Protein AF-A0A6B0ZJQ4-F1 (afdb_monomer)

Solvent-accessible surface area (backbone atoms only — not comparable to full-atom values): 5621 Å² total; per-residue (Å²): 132,85,82,79,69,64,84,51,66,54,37,45,50,38,56,47,56,39,44,76,69,62,29,48,73,49,71,55,85,70,93,71,77,62,49,41,24,38,38,36,48,74,68,69,46,53,48,99,85,70,51,64,60,60,53,67,40,82,37,57,63,74,52,94,49,50,62,59,55,20,49,54,52,47,51,53,49,55,53,50,53,57,50,48,71,44,59,60,53,76,66,71,82,117

pLDDT: mean 75.47, std 15.51, range [40.53, 91.62]

Sequence (94 aa):
MARRTHPKKEVRKALKELRTSGWTIEVAVGGHAHRWGTATCPYRHTDGSGKATCCVKIIYGTPHNQYDQANRLRRALRNCQRMLARSEKEQIDG

Nearest PDB structures (foldseek):
  3h0g-assembly1_I  TM=3.972E-01  e=7.101E+00  Schizosaccharomyces pombe 972h-
  5x50-assembly1_I  TM=3.848E-01  e=8.102E+00  Komagataella phaffii CBS 7435
  2e2h-assembly1_I  TM=3.190E-01  e=7.585E+00  Saccharomyces cerevisiae

Foldseek 3Di:
DDPPQQPDPLLSVLVVVLVVVPWDWAADDDDPDQFRTKTWDPDQDDDPVRDRPTLIDTDGSDDPDSNVSSVVSVVSVVVVVVVVVVVVVVVPPD

Secondary structure (DSSP, 8-state):
------SSHHHHHHHHHHHHTT-EEEEP-SS-TTEEEEEE-S--PBPTTS-B---EEEEESS-S-HHHHHHHHHHHHHHHHHHHHHHTGGGT--

Mean predicted aligned error: 8.53 Å

Structure (mmCIF, N/CA/C/O backbone):
data_AF-A0A6B0ZJQ4-F1
#
_entry.id   AF-A0A6B0ZJQ4-F1
#
loop_
_atom_site.group_PDB
_atom_site.id
_atom_site.type_symbol
_atom_site.label_atom_id
_atom_site.label_alt_id
_atom_site.label_comp_id
_atom_site.label_asym_id
_atom_site.label_entity_id
_atom_site.label_seq_id
_atom_site.pdbx_PDB_ins_code
_atom_site.Cartn_x
_atom_site.C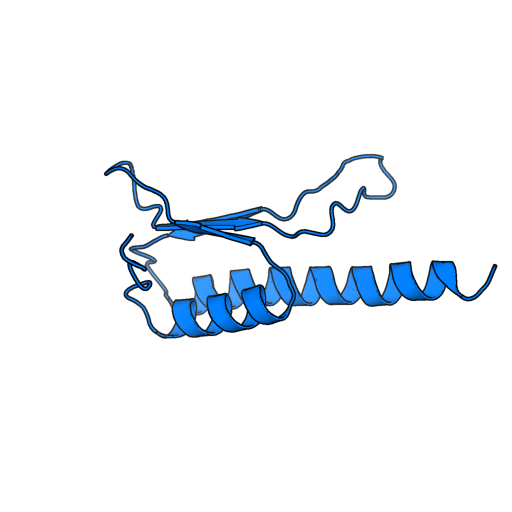artn_y
_atom_site.Cartn_z
_atom_site.occupancy
_atom_site.B_iso_or_equiv
_atom_site.auth_seq_id
_atom_site.auth_comp_id
_atom_site.auth_asym_id
_atom_site.auth_atom_id
_atom_site.pdbx_PDB_model_num
ATOM 1 N N . MET A 1 1 ? -9.431 2.867 -19.146 1.00 46.34 1 MET A N 1
ATOM 2 C CA . MET A 1 1 ? -8.017 3.170 -18.808 1.00 46.34 1 MET A CA 1
ATOM 3 C C . MET A 1 1 ? -7.340 1.910 -18.281 1.00 46.34 1 MET A C 1
ATOM 5 O O . MET A 1 1 ? -7.906 1.252 -17.414 1.00 46.34 1 MET A O 1
ATOM 9 N N . ALA A 1 2 ? -6.178 1.529 -18.819 1.00 40.53 2 ALA A N 1
ATOM 10 C CA . ALA A 1 2 ? -5.549 0.249 -18.487 1.00 40.53 2 ALA A CA 1
ATOM 11 C C . ALA A 1 2 ? -4.992 0.226 -17.052 1.00 40.53 2 ALA A C 1
ATOM 13 O O . ALA A 1 2 ? -4.098 1.000 -16.707 1.00 40.53 2 ALA A O 1
ATOM 14 N N . ARG A 1 3 ? -5.455 -0.728 -16.234 1.00 54.34 3 ARG A N 1
ATOM 15 C CA . ARG A 1 3 ? -4.796 -1.100 -14.973 1.00 54.34 3 ARG A CA 1
ATOM 16 C C . ARG A 1 3 ? -3.452 -1.760 -15.321 1.00 54.34 3 ARG A C 1
ATOM 18 O O . ARG A 1 3 ? -3.394 -2.982 -15.407 1.00 54.34 3 ARG A O 1
ATOM 25 N N . ARG A 1 4 ? -2.388 -0.974 -15.548 1.00 67.62 4 ARG A N 1
ATOM 26 C CA . ARG A 1 4 ? -1.014 -1.462 -15.808 1.00 67.62 4 ARG A CA 1
ATOM 27 C C . ARG A 1 4 ? -0.478 -2.207 -14.579 1.00 67.62 4 ARG A C 1
ATOM 29 O O . ARG A 1 4 ? 0.272 -1.642 -13.790 1.00 67.62 4 ARG A O 1
ATOM 36 N N . THR A 1 5 ? -0.912 -3.449 -14.363 1.00 75.00 5 THR A N 1
ATOM 37 C CA . THR A 1 5 ? -0.593 -4.232 -13.162 1.00 75.00 5 THR A CA 1
ATOM 38 C C . THR A 1 5 ? 0.911 -4.313 -12.956 1.00 75.00 5 THR A C 1
ATOM 40 O O . THR A 1 5 ? 1.634 -4.675 -13.880 1.00 75.00 5 THR A O 1
ATOM 43 N N . HIS A 1 6 ? 1.372 -4.002 -11.743 1.00 80.31 6 HIS A N 1
ATOM 44 C CA . HIS A 1 6 ? 2.793 -4.007 -11.414 1.00 80.31 6 HIS A CA 1
ATOM 45 C C . HIS A 1 6 ? 3.457 -5.345 -11.813 1.00 80.31 6 HIS A C 1
ATOM 47 O O . HIS A 1 6 ? 2.943 -6.396 -11.422 1.00 80.31 6 HIS A O 1
ATOM 53 N N . PRO A 1 7 ? 4.582 -5.352 -12.557 1.00 80.44 7 PRO A N 1
ATOM 54 C CA . PRO A 1 7 ? 5.107 -6.572 -13.183 1.00 80.44 7 PRO A CA 1
ATOM 55 C C . PRO A 1 7 ? 5.542 -7.638 -12.166 1.00 80.44 7 PRO A C 1
ATOM 57 O O . PRO A 1 7 ? 5.418 -8.834 -12.412 1.00 80.44 7 PRO A O 1
ATOM 60 N N . LYS A 1 8 ? 6.020 -7.222 -10.987 1.00 86.81 8 LYS A N 1
ATOM 61 C CA . LYS A 1 8 ? 6.415 -8.132 -9.899 1.00 86.81 8 LYS A CA 1
ATOM 62 C C . LYS A 1 8 ? 5.213 -8.540 -9.032 1.00 86.81 8 LYS A C 1
ATOM 64 O O . LYS A 1 8 ? 4.532 -7.669 -8.478 1.00 86.81 8 LYS A O 1
ATOM 69 N N . LYS A 1 9 ? 4.992 -9.855 -8.873 1.00 88.75 9 LYS A N 1
ATOM 70 C CA . LYS A 1 9 ? 3.848 -10.454 -8.148 1.00 88.75 9 LYS A CA 1
ATOM 71 C C . LYS A 1 9 ? 3.779 -10.082 -6.660 1.00 88.75 9 LYS A C 1
ATOM 73 O O . LYS A 1 9 ? 2.695 -9.819 -6.149 1.00 88.75 9 LYS A O 1
ATOM 78 N N . GLU A 1 10 ? 4.920 -9.971 -5.985 1.00 89.75 10 GLU A N 1
ATOM 79 C CA . GLU A 1 10 ? 4.959 -9.695 -4.540 1.00 89.75 10 GLU A CA 1
ATOM 80 C C . GLU A 1 10 ? 4.513 -8.275 -4.210 1.00 89.75 10 GLU A C 1
ATOM 82 O O . GLU A 1 10 ? 3.739 -8.049 -3.278 1.00 89.75 10 GLU A O 1
ATOM 87 N N . VAL A 1 11 ? 4.919 -7.322 -5.051 1.00 88.94 11 VAL A N 1
ATOM 88 C CA . VAL A 1 11 ? 4.435 -5.946 -4.977 1.00 88.94 11 VAL A CA 1
ATOM 89 C C . VAL A 1 11 ? 2.931 -5.914 -5.267 1.00 88.94 11 VAL A C 1
ATOM 91 O O . VAL A 1 11 ? 2.204 -5.301 -4.497 1.00 88.94 11 VAL A O 1
ATOM 94 N N . ARG A 1 12 ? 2.412 -6.642 -6.275 1.00 90.75 12 ARG A N 1
ATOM 95 C CA . ARG A 1 12 ? 0.948 -6.759 -6.494 1.00 90.75 12 ARG A CA 1
ATOM 96 C C . ARG A 1 12 ? 0.202 -7.256 -5.249 1.00 90.75 12 ARG A C 1
ATOM 98 O O . ARG A 1 12 ? -0.879 -6.744 -4.970 1.00 90.75 12 ARG A O 1
ATOM 105 N N . LYS A 1 13 ? 0.762 -8.217 -4.503 1.00 91.38 13 LYS A N 1
ATOM 106 C CA . LYS A 1 13 ? 0.162 -8.733 -3.261 1.00 91.38 13 LYS A CA 1
ATOM 107 C C . LYS A 1 13 ? 0.118 -7.647 -2.174 1.00 91.38 13 LYS A C 1
ATOM 109 O O . LYS A 1 13 ? -0.962 -7.349 -1.674 1.00 91.38 13 LYS A O 1
ATOM 114 N N . ALA A 1 14 ? 1.236 -6.961 -1.920 1.00 91.38 14 ALA A N 1
ATOM 115 C CA . ALA A 1 14 ? 1.290 -5.834 -0.980 1.00 91.38 14 ALA A CA 1
ATOM 116 C C . ALA A 1 14 ? 0.383 -4.649 -1.387 1.00 91.38 14 ALA A C 1
ATOM 118 O O . ALA A 1 14 ? -0.229 -4.018 -0.531 1.00 91.38 14 ALA A O 1
ATOM 119 N N . LEU A 1 15 ? 0.234 -4.363 -2.687 1.00 90.38 15 LEU A N 1
ATOM 120 C CA . LEU A 1 15 ? -0.691 -3.336 -3.190 1.00 90.38 15 LEU A CA 1
ATOM 121 C C . LEU A 1 15 ? -2.172 -3.742 -3.041 1.00 90.38 15 LEU A C 1
ATOM 123 O O . LEU A 1 15 ? -3.023 -2.865 -2.901 1.00 90.38 15 LEU A O 1
ATOM 127 N N . LYS A 1 16 ? -2.502 -5.046 -3.039 1.00 90.81 16 LYS A N 1
ATOM 128 C CA . LYS A 1 16 ? -3.850 -5.522 -2.678 1.00 90.81 16 LYS A CA 1
ATOM 129 C C . LYS A 1 16 ? -4.109 -5.315 -1.184 1.00 90.81 16 LYS A C 1
ATOM 131 O O . LYS A 1 16 ? -5.134 -4.743 -0.839 1.00 90.81 16 LYS A O 1
ATOM 136 N N . GLU A 1 17 ? -3.168 -5.729 -0.333 1.00 90.81 17 GLU A N 1
ATOM 137 C CA . GLU A 1 17 ? -3.231 -5.551 1.128 1.00 90.81 17 GLU A CA 1
ATOM 138 C C . GLU A 1 17 ? -3.456 -4.070 1.497 1.00 90.81 17 GLU A C 1
ATOM 140 O O . GLU A 1 17 ? -4.410 -3.748 2.199 1.00 90.81 17 GLU A O 1
ATOM 145 N N . LEU A 1 18 ? -2.660 -3.161 0.920 1.00 89.00 18 LEU A N 1
ATOM 146 C CA . LEU A 1 18 ? -2.805 -1.708 1.072 1.00 89.00 18 LEU A CA 1
ATOM 147 C C . LEU A 1 18 ? -4.202 -1.191 0.689 1.00 89.00 18 LEU A C 1
ATOM 149 O O . LEU A 1 18 ? -4.815 -0.459 1.463 1.00 89.00 18 LEU A O 1
ATOM 153 N N . ARG A 1 19 ? -4.727 -1.588 -0.480 1.00 89.12 19 ARG A N 1
ATOM 154 C CA . ARG A 1 19 ? -6.067 -1.179 -0.942 1.00 89.12 19 ARG A CA 1
ATOM 155 C C . ARG A 1 19 ? -7.190 -1.676 -0.039 1.00 89.12 19 ARG A C 1
ATOM 157 O O . ARG A 1 19 ? -8.133 -0.933 0.198 1.00 89.12 19 ARG A O 1
ATOM 164 N N . THR A 1 20 ? -7.094 -2.905 0.466 1.00 88.25 20 THR A N 1
ATOM 165 C CA . THR A 1 20 ? -8.070 -3.449 1.424 1.00 88.25 20 THR A CA 1
ATOM 166 C C . THR A 1 20 ? -8.059 -2.679 2.749 1.00 88.25 20 THR A C 1
ATOM 168 O O . THR A 1 20 ? -9.089 -2.595 3.402 1.00 88.25 20 THR A O 1
ATOM 171 N N . SER A 1 21 ? -6.941 -2.048 3.116 1.00 83.56 21 SER A N 1
ATOM 172 C CA . SER A 1 21 ? -6.841 -1.129 4.260 1.00 83.56 21 SER A CA 1
ATOM 173 C C . SER A 1 21 ? -6.996 0.356 3.886 1.00 83.56 21 SER A C 1
ATOM 175 O O . SER A 1 21 ? -6.451 1.222 4.567 1.00 83.56 21 SER A O 1
ATOM 177 N N . GLY A 1 22 ? -7.699 0.666 2.791 1.00 86.44 22 GLY A N 1
ATOM 178 C CA . GLY A 1 22 ? -8.081 2.035 2.421 1.00 86.44 22 GLY A CA 1
ATOM 179 C C . GLY A 1 22 ? -6.987 2.904 1.787 1.00 86.44 22 GLY A C 1
ATOM 180 O O . GLY A 1 22 ? -7.234 4.077 1.524 1.00 86.44 22 GLY A O 1
ATOM 181 N N . TRP A 1 23 ? -5.786 2.382 1.510 1.00 88.56 23 TRP A N 1
ATOM 182 C CA . TRP A 1 23 ? -4.727 3.190 0.892 1.00 88.56 23 TRP A CA 1
ATOM 183 C C . TRP A 1 23 ? -5.005 3.471 -0.587 1.00 88.56 23 TRP A C 1
ATOM 185 O O . TRP A 1 23 ? -5.177 2.556 -1.402 1.00 88.56 23 TRP A O 1
ATOM 195 N N . THR A 1 24 ? -4.952 4.753 -0.946 1.00 88.25 24 THR A N 1
ATOM 19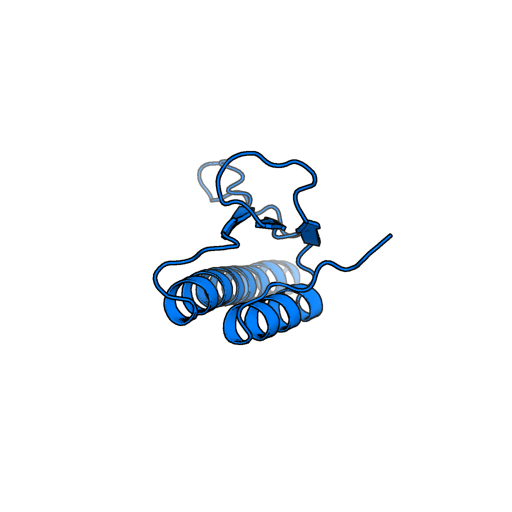6 C CA . THR A 1 24 ? -5.028 5.228 -2.329 1.00 88.25 24 THR A CA 1
ATOM 197 C C . THR A 1 24 ? -3.763 4.814 -3.075 1.00 88.25 24 THR A C 1
ATOM 199 O O . THR A 1 24 ? -2.653 5.000 -2.578 1.00 88.25 24 THR A O 1
ATOM 202 N N . ILE A 1 25 ? -3.914 4.234 -4.270 1.00 89.19 25 ILE A N 1
ATOM 203 C CA . ILE A 1 25 ? -2.784 3.800 -5.106 1.00 89.19 25 ILE A CA 1
ATOM 204 C C . ILE A 1 25 ? -2.926 4.406 -6.495 1.00 89.19 25 ILE A C 1
ATOM 206 O O . ILE A 1 25 ? -3.813 4.017 -7.261 1.00 89.19 25 ILE A O 1
ATOM 210 N N . GLU A 1 26 ? -2.011 5.317 -6.799 1.00 87.94 26 GLU A N 1
ATOM 211 C CA . GLU A 1 26 ? -1.919 6.077 -8.038 1.00 87.94 26 GLU A CA 1
ATOM 212 C C . GLU A 1 26 ? -0.818 5.476 -8.912 1.00 87.94 26 GLU A C 1
ATOM 214 O O . GLU A 1 26 ? 0.303 5.254 -8.451 1.00 87.94 26 GLU A O 1
ATOM 219 N N . VAL A 1 27 ? -1.121 5.207 -10.181 1.00 86.19 27 VAL A N 1
ATOM 220 C CA . VAL A 1 27 ? -0.131 4.732 -11.158 1.00 86.19 27 VAL A CA 1
ATOM 221 C C . VAL A 1 27 ? 0.435 5.949 -11.878 1.00 86.19 27 VAL A C 1
ATOM 223 O O . VAL A 1 27 ? -0.328 6.768 -12.385 1.00 86.19 27 VAL A O 1
ATOM 226 N N . ALA A 1 28 ? 1.759 6.074 -11.930 1.00 80.69 28 ALA A N 1
ATOM 227 C CA . ALA A 1 28 ? 2.409 7.174 -12.631 1.00 80.69 28 ALA A CA 1
ATOM 228 C C . ALA A 1 28 ? 2.216 7.022 -14.150 1.00 80.69 28 ALA A C 1
ATOM 230 O O . ALA A 1 28 ? 2.412 5.940 -14.711 1.00 80.69 28 ALA A O 1
ATOM 231 N N . VAL A 1 29 ? 1.830 8.113 -14.816 1.00 65.19 29 VAL A N 1
ATOM 232 C CA . VAL A 1 29 ? 1.614 8.161 -16.267 1.00 65.19 29 VAL A CA 1
ATOM 233 C C . VAL A 1 29 ? 2.667 9.083 -16.877 1.00 65.19 29 VAL A C 1
ATOM 235 O O . VAL A 1 29 ? 2.645 10.286 -16.648 1.00 65.19 29 VAL A O 1
ATOM 238 N N . GLY A 1 30 ? 3.615 8.503 -17.613 1.00 59.25 30 GLY A N 1
ATOM 239 C CA . GLY A 1 30 ? 4.773 9.204 -18.180 1.00 59.25 30 GLY A CA 1
ATOM 240 C C . GLY A 1 30 ? 6.057 8.386 -18.017 1.00 59.25 30 GLY A C 1
ATOM 241 O O . GLY A 1 30 ? 6.169 7.581 -17.096 1.00 59.25 30 GLY A O 1
ATOM 242 N N . GLY A 1 31 ? 7.020 8.555 -18.925 1.00 53.69 31 GLY A N 1
ATOM 243 C CA . GLY A 1 31 ? 8.228 7.718 -19.005 1.00 53.69 31 GLY A CA 1
ATOM 244 C C . GLY A 1 31 ? 9.339 8.030 -17.991 1.00 53.69 31 GLY A C 1
ATOM 245 O O . GLY A 1 31 ? 10.434 7.487 -18.112 1.00 53.69 31 GLY A O 1
ATOM 246 N N . HIS A 1 32 ? 9.106 8.911 -17.017 1.00 54.22 32 HIS A N 1
ATOM 247 C CA . HIS A 1 32 ? 10.181 9.471 -16.197 1.00 54.22 32 HIS A CA 1
ATOM 248 C C . HIS A 1 32 ? 10.559 8.589 -14.992 1.00 54.22 32 HIS A C 1
ATOM 250 O O . HIS A 1 32 ? 9.829 8.487 -14.007 1.00 54.22 32 HIS A O 1
ATOM 256 N N . 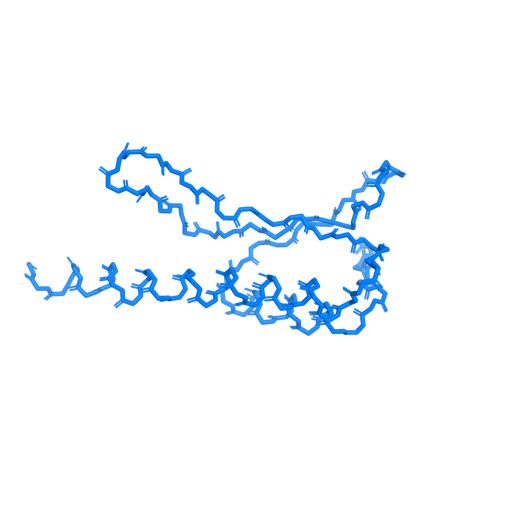ALA A 1 33 ? 11.763 8.014 -15.080 1.00 64.00 33 ALA A N 1
ATOM 257 C CA . ALA A 1 33 ? 12.596 7.519 -13.980 1.00 64.00 33 ALA A CA 1
ATOM 258 C C . ALA A 1 33 ? 11.942 6.521 -12.997 1.00 64.00 33 ALA A C 1
ATOM 260 O O . ALA A 1 33 ? 11.630 6.849 -11.853 1.00 64.00 33 ALA A O 1
ATOM 261 N N . HIS A 1 34 ? 11.844 5.252 -13.413 1.00 74.12 34 HIS A N 1
ATOM 262 C CA . HIS A 1 34 ? 11.662 4.050 -12.569 1.00 74.12 34 HIS A CA 1
ATOM 263 C C . HIS A 1 34 ? 10.403 3.958 -11.671 1.00 74.12 34 HIS A C 1
ATOM 265 O O . HIS A 1 34 ? 10.118 2.873 -11.154 1.00 74.12 34 HIS A O 1
ATOM 271 N N . ARG A 1 35 ? 9.624 5.031 -11.486 1.00 84.12 35 ARG A N 1
ATOM 272 C CA . ARG A 1 35 ? 8.387 5.081 -10.687 1.00 84.12 35 ARG A CA 1
ATOM 273 C C . ARG A 1 35 ? 7.230 4.429 -11.448 1.00 84.12 35 ARG A C 1
ATOM 275 O O . ARG A 1 35 ? 6.793 4.925 -12.476 1.00 84.12 35 ARG A O 1
ATOM 282 N N . TRP A 1 36 ? 6.681 3.346 -10.898 1.00 86.19 36 TRP A N 1
ATOM 283 C CA . TRP A 1 36 ? 5.393 2.788 -11.329 1.00 86.19 36 TRP A CA 1
ATOM 284 C C . TRP A 1 36 ? 4.213 3.537 -10.697 1.00 86.19 36 TRP A C 1
ATOM 286 O O . TRP A 1 36 ? 3.151 3.628 -11.305 1.00 86.19 36 TRP A O 1
ATOM 296 N N . GLY A 1 37 ? 4.374 4.097 -9.493 1.00 88.75 37 GLY A N 1
ATOM 297 C CA . GLY A 1 37 ? 3.291 4.825 -8.832 1.00 88.75 37 GLY A CA 1
ATOM 298 C C . GLY A 1 37 ? 3.605 5.349 -7.433 1.00 88.75 37 GLY A C 1
ATOM 299 O O . GLY A 1 37 ? 4.765 5.425 -7.019 1.00 88.75 37 GLY A O 1
ATOM 300 N N . THR A 1 38 ? 2.549 5.693 -6.705 1.00 88.50 38 THR A N 1
ATOM 301 C CA . THR A 1 38 ? 2.550 6.038 -5.276 1.00 88.50 38 THR A CA 1
ATOM 302 C C . THR A 1 38 ? 1.430 5.299 -4.552 1.00 88.50 38 THR A C 1
ATOM 304 O O . THR A 1 38 ? 0.344 5.116 -5.094 1.00 88.50 38 THR A O 1
ATOM 307 N N . ALA A 1 39 ? 1.697 4.880 -3.316 1.00 89.12 39 ALA A N 1
ATOM 308 C CA . ALA A 1 39 ? 0.673 4.521 -2.344 1.00 89.12 39 ALA A CA 1
ATOM 309 C C . ALA A 1 39 ? 0.616 5.616 -1.272 1.00 89.12 39 ALA A C 1
ATOM 311 O O . ALA A 1 39 ? 1.650 5.966 -0.698 1.00 89.12 39 ALA A O 1
ATOM 312 N N . THR A 1 40 ? -0.578 6.132 -1.006 1.00 87.25 40 THR A N 1
ATOM 313 C CA . THR A 1 40 ? -0.829 7.240 -0.081 1.00 87.25 40 THR A CA 1
ATOM 314 C C . THR A 1 40 ? -1.764 6.763 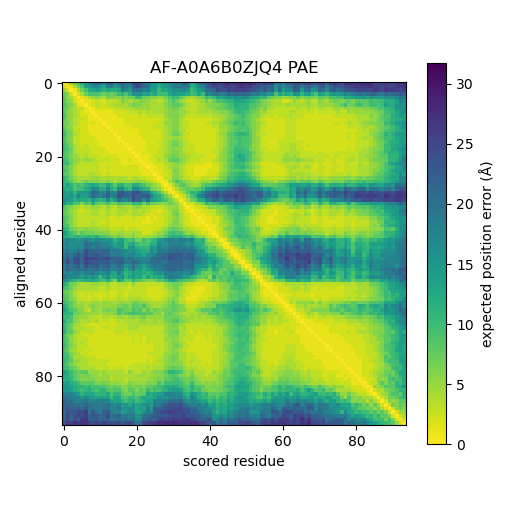1.024 1.00 87.25 40 THR A C 1
ATOM 316 O O . THR A 1 40 ? -2.863 6.276 0.760 1.00 87.25 40 THR A O 1
ATOM 319 N N . CYS A 1 41 ? -1.302 6.878 2.268 1.00 84.88 41 CYS A N 1
ATOM 320 C CA . CYS A 1 41 ? -2.097 6.611 3.463 1.00 84.88 41 CYS A CA 1
ATOM 321 C C . CYS A 1 41 ? -3.254 7.624 3.562 1.00 84.88 41 CYS A C 1
ATOM 323 O O . CYS A 1 41 ? -2.974 8.822 3.478 1.00 84.88 41 CYS A O 1
ATOM 325 N N . PRO A 1 42 ? -4.517 7.194 3.761 1.00 75.62 42 PRO A N 1
ATOM 326 C CA . PRO A 1 42 ? -5.646 8.119 3.877 1.00 75.62 42 PRO A CA 1
ATOM 327 C C . PRO A 1 42 ? -5.633 8.834 5.237 1.00 75.62 42 PRO A C 1
ATOM 329 O O . PRO A 1 42 ? -6.072 9.973 5.359 1.00 75.62 42 PRO A O 1
ATOM 332 N N . TYR A 1 43 ? -5.062 8.188 6.255 1.00 69.19 43 TYR A N 1
ATOM 333 C CA . TYR A 1 43 ? -4.952 8.717 7.605 1.00 69.19 43 TYR A CA 1
ATOM 334 C C . TYR A 1 43 ? -3.750 9.661 7.714 1.00 69.19 43 TYR A C 1
ATOM 336 O O . TYR A 1 43 ? -2.589 9.238 7.792 1.00 69.19 43 TYR A O 1
ATOM 344 N N . ARG A 1 44 ? -4.040 10.965 7.686 1.00 59.78 44 ARG A N 1
ATOM 345 C CA . ARG A 1 44 ? -3.076 12.059 7.853 1.00 59.78 44 ARG A CA 1
ATOM 346 C C . ARG A 1 44 ? -2.775 12.280 9.338 1.00 59.78 44 ARG A C 1
ATOM 348 O O . ARG A 1 44 ? -3.247 13.239 9.935 1.00 59.78 44 ARG A O 1
ATOM 355 N N . HIS A 1 45 ? -1.971 11.401 9.930 1.00 58.22 45 HIS A N 1
ATOM 356 C CA . HIS A 1 45 ? -1.489 11.608 11.295 1.00 58.22 45 HIS A CA 1
ATOM 357 C C . HIS A 1 45 ? -0.473 12.763 11.342 1.00 58.22 45 HIS A C 1
ATOM 359 O O . HIS A 1 45 ? 0.584 12.711 10.704 1.00 58.22 45 HIS A O 1
ATOM 365 N N . THR A 1 46 ? -0.781 13.794 12.125 1.00 53.06 46 THR A N 1
ATOM 366 C CA . THR A 1 46 ? 0.234 14.612 12.799 1.00 53.06 46 THR A CA 1
ATOM 367 C C . THR A 1 46 ? 0.899 13.773 13.878 1.00 53.06 46 THR A C 1
ATOM 369 O O . THR A 1 46 ? 0.219 13.043 14.599 1.00 53.06 46 THR A O 1
ATOM 372 N N . ASP A 1 47 ? 2.219 13.868 14.003 1.00 53.47 47 ASP A N 1
ATOM 373 C CA . ASP A 1 47 ? 2.864 13.484 15.255 1.00 53.47 47 ASP A CA 1
ATOM 374 C C . ASP A 1 47 ? 2.590 14.549 16.337 1.00 53.47 47 ASP A C 1
ATOM 376 O O . ASP A 1 47 ? 2.058 15.626 16.049 1.00 53.47 47 ASP A O 1
ATOM 380 N N . GLY A 1 48 ? 2.970 14.270 17.588 1.00 51.25 48 GLY A N 1
ATOM 381 C CA . GLY A 1 48 ? 2.833 15.232 18.694 1.00 51.25 48 GLY A CA 1
ATOM 382 C C . GLY A 1 48 ? 3.651 16.521 18.517 1.00 51.25 48 GLY A C 1
ATOM 383 O O . GLY A 1 48 ? 3.436 17.480 19.248 1.00 51.25 48 GLY A O 1
ATOM 384 N N . SER A 1 49 ? 4.548 16.567 17.526 1.00 58.44 49 SER A N 1
ATOM 385 C CA . SER A 1 49 ? 5.339 17.740 17.133 1.00 58.44 49 SER A CA 1
ATOM 386 C C . SER A 1 49 ? 4.640 18.613 16.074 1.00 58.44 49 SER A C 1
ATOM 388 O O . SER A 1 49 ? 5.264 19.501 15.492 1.00 58.44 49 SER A O 1
ATOM 390 N N . GLY A 1 50 ? 3.370 18.331 15.751 1.00 48.00 50 GLY A N 1
ATOM 391 C CA . GLY A 1 50 ? 2.579 19.063 14.756 1.00 48.00 50 GLY A CA 1
ATOM 392 C C . GLY A 1 50 ? 2.921 18.747 13.293 1.00 48.00 50 GLY A C 1
ATOM 393 O O . GLY A 1 50 ? 2.317 19.322 12.384 1.00 48.00 50 GLY A O 1
ATOM 394 N N . LYS A 1 51 ? 3.849 17.820 13.009 1.00 42.25 51 LYS A N 1
ATOM 395 C CA . LYS A 1 51 ? 4.222 17.464 11.633 1.00 42.25 51 LYS A CA 1
ATOM 396 C C . LYS A 1 51 ? 3.323 16.353 11.103 1.00 42.25 51 LYS A C 1
ATOM 398 O O . LYS A 1 51 ? 3.470 15.176 11.434 1.00 42.25 51 LYS A O 1
ATOM 403 N N . ALA A 1 52 ? 2.413 16.737 10.207 1.00 49.28 52 ALA A N 1
ATOM 404 C CA . ALA A 1 52 ? 1.581 15.831 9.415 1.00 49.28 52 ALA A CA 1
ATOM 405 C C . ALA A 1 52 ? 2.446 14.920 8.525 1.00 49.28 52 ALA A C 1
ATOM 407 O O . ALA A 1 52 ? 2.738 15.239 7.370 1.00 49.28 52 ALA A O 1
ATOM 408 N N . THR A 1 53 ? 2.856 13.769 9.058 1.00 56.25 53 THR A N 1
ATOM 409 C CA . THR A 1 53 ? 3.739 12.816 8.376 1.00 56.25 53 THR A CA 1
ATOM 410 C C . THR A 1 53 ? 2.907 11.907 7.475 1.00 56.25 53 THR A C 1
ATOM 412 O O . THR A 1 53 ? 2.726 10.712 7.724 1.00 56.25 53 THR A O 1
ATOM 415 N N . CYS A 1 54 ? 2.377 12.496 6.398 1.00 59.12 54 CYS A N 1
ATOM 416 C CA . CYS A 1 54 ? 1.646 11.783 5.356 1.00 59.12 54 CYS A CA 1
ATOM 417 C C . CYS A 1 54 ? 2.482 10.597 4.858 1.00 59.12 54 CYS A C 1
ATOM 419 O O . CYS A 1 54 ? 3.531 10.771 4.233 1.00 59.12 54 CYS A O 1
ATOM 421 N N . CYS A 1 55 ? 2.018 9.374 5.120 1.00 74.44 55 CYS A N 1
ATOM 422 C CA . CYS A 1 55 ? 2.733 8.153 4.759 1.00 74.44 55 CYS A CA 1
ATOM 423 C C . CYS A 1 55 ? 2.621 7.833 3.260 1.00 74.44 55 CYS A C 1
ATOM 425 O O . CYS A 1 55 ? 2.089 6.801 2.865 1.00 74.44 55 CYS A O 1
ATOM 427 N N . VAL A 1 56 ? 3.179 8.702 2.418 1.00 82.56 56 VAL A N 1
ATOM 428 C CA . VAL A 1 56 ? 3.381 8.449 0.990 1.00 82.56 56 VAL A CA 1
ATOM 429 C C . VAL A 1 56 ? 4.530 7.449 0.818 1.00 82.56 56 VAL A C 1
ATOM 431 O O . VAL A 1 56 ? 5.554 7.512 1.516 1.00 82.56 56 VAL A O 1
ATOM 434 N 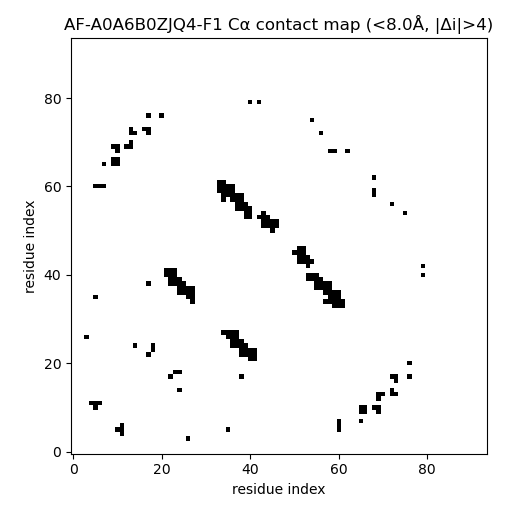N . LYS A 1 57 ? 4.357 6.484 -0.087 1.00 88.50 57 LYS A N 1
ATOM 435 C CA . LYS A 1 57 ? 5.363 5.480 -0.457 1.00 88.50 57 LYS A CA 1
ATOM 436 C C . LYS A 1 57 ? 5.456 5.379 -1.976 1.00 88.50 57 LYS A C 1
ATOM 438 O O . LYS A 1 57 ? 4.480 5.049 -2.645 1.00 88.50 57 LYS A O 1
ATOM 443 N N . ILE A 1 58 ? 6.641 5.657 -2.513 1.00 88.00 58 ILE A N 1
ATOM 444 C CA . ILE A 1 58 ? 6.943 5.498 -3.939 1.00 88.00 58 ILE A CA 1
ATOM 445 C C . ILE A 1 58 ? 7.012 4.002 -4.265 1.00 88.00 58 ILE A C 1
ATOM 447 O O . ILE A 1 58 ? 7.596 3.215 -3.519 1.00 88.00 58 ILE A O 1
ATOM 451 N N . ILE A 1 59 ? 6.405 3.618 -5.386 1.00 88.69 59 ILE A N 1
ATOM 452 C CA . ILE A 1 59 ? 6.405 2.252 -5.906 1.00 88.69 59 ILE A CA 1
ATOM 453 C C . ILE A 1 59 ? 7.279 2.259 -7.161 1.00 88.69 59 ILE A C 1
ATOM 455 O O . ILE A 1 59 ? 6.894 2.857 -8.168 1.00 88.69 59 ILE A O 1
ATOM 459 N N . TYR A 1 60 ? 8.443 1.612 -7.124 1.00 87.75 60 TYR A N 1
ATOM 460 C CA . TYR A 1 60 ? 9.310 1.483 -8.299 1.00 87.75 60 TYR A CA 1
ATOM 461 C C . TYR A 1 60 ? 8.844 0.310 -9.163 1.00 87.75 60 TYR A C 1
ATOM 463 O O . TYR A 1 60 ? 8.525 -0.747 -8.625 1.00 87.75 60 TYR A O 1
ATOM 471 N N . GLY A 1 61 ? 8.811 0.474 -10.487 1.00 81.50 61 GLY A N 1
ATOM 472 C CA . GLY A 1 61 ? 8.462 -0.596 -11.433 1.00 81.50 61 GLY A CA 1
ATOM 473 C C . GLY A 1 61 ? 9.600 -1.591 -11.671 1.00 81.50 61 GLY A C 1
ATOM 474 O O . GLY A 1 61 ? 9.354 -2.767 -11.944 1.00 81.50 61 GLY A O 1
ATOM 475 N N . THR A 1 62 ? 10.842 -1.129 -11.501 1.00 80.69 62 THR A N 1
ATOM 476 C CA . THR A 1 62 ? 12.082 -1.908 -11.629 1.00 80.69 62 THR A CA 1
ATOM 477 C C . THR A 1 62 ? 12.830 -2.001 -10.287 1.00 80.69 62 THR A C 1
ATOM 479 O O . THR A 1 62 ? 13.938 -1.479 -10.173 1.00 80.69 62 THR A O 1
ATOM 482 N N . PRO A 1 63 ? 12.250 -2.608 -9.230 1.00 79.06 63 PRO A N 1
ATOM 483 C CA . PRO A 1 63 ? 12.956 -2.778 -7.966 1.00 79.06 63 PRO A CA 1
ATOM 484 C C . PRO A 1 63 ? 14.059 -3.833 -8.099 1.00 79.06 63 PRO A C 1
ATOM 486 O O . PRO A 1 63 ? 13.803 -4.922 -8.614 1.00 79.06 63 PRO A O 1
ATOM 489 N N . HIS A 1 64 ? 15.242 -3.538 -7.551 1.00 81.81 64 HIS A N 1
ATOM 490 C CA . HIS A 1 64 ? 16.339 -4.503 -7.405 1.00 81.81 64 HIS A CA 1
ATOM 491 C C . HIS A 1 64 ? 15.879 -5.760 -6.644 1.00 81.81 64 HIS A C 1
ATOM 493 O O . HIS A 1 64 ? 16.079 -6.880 -7.103 1.00 81.81 64 HIS A O 1
ATOM 499 N N . ASN A 1 65 ? 15.150 -5.574 -5.535 1.00 87.12 65 ASN A N 1
ATOM 500 C CA . ASN A 1 65 ? 14.471 -6.654 -4.824 1.00 87.12 65 ASN A CA 1
ATOM 501 C C . ASN A 1 65 ? 12.961 -6.380 -4.685 1.00 87.12 65 ASN A C 1
ATOM 503 O O . ASN A 1 65 ? 12.525 -5.438 -4.018 1.00 87.12 65 ASN A O 1
ATOM 507 N N . GLN A 1 66 ? 12.147 -7.247 -5.295 1.00 87.81 66 GLN A N 1
ATOM 508 C CA . GLN A 1 66 ? 10.683 -7.193 -5.212 1.00 87.81 66 GLN A CA 1
ATOM 509 C C . GLN A 1 66 ? 10.141 -7.477 -3.801 1.00 87.81 66 GLN A C 1
ATOM 511 O O . GLN A 1 66 ? 9.108 -6.917 -3.427 1.00 87.81 66 GLN A O 1
ATOM 516 N N . TYR A 1 67 ? 10.831 -8.318 -3.022 1.00 91.19 67 TYR A N 1
ATOM 517 C CA . TYR A 1 67 ? 10.430 -8.676 -1.662 1.00 91.19 67 TYR A CA 1
ATOM 518 C C . TYR A 1 67 ? 10.654 -7.502 -0.707 1.00 91.19 67 TYR A C 1
ATOM 520 O O . 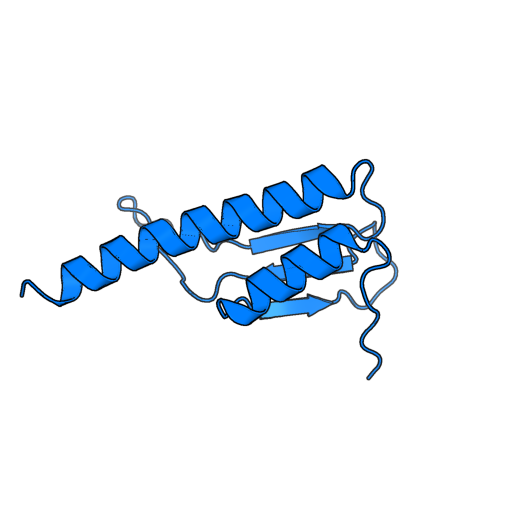TYR A 1 67 ? 9.758 -7.177 0.068 1.00 91.19 67 TYR A O 1
ATOM 528 N N . ASP A 1 68 ? 11.778 -6.787 -0.823 1.00 91.06 68 ASP A N 1
ATOM 529 C CA . ASP A 1 68 ? 12.051 -5.602 0.001 1.00 91.06 68 ASP A CA 1
ATOM 530 C C . ASP A 1 68 ? 11.058 -4.475 -0.268 1.00 91.06 68 ASP A C 1
ATOM 532 O O . ASP A 1 68 ? 10.560 -3.861 0.674 1.00 91.06 68 ASP A O 1
ATOM 536 N N . GLN A 1 69 ? 10.702 -4.220 -1.533 1.00 89.50 69 GLN A N 1
ATOM 537 C CA . GLN A 1 69 ? 9.665 -3.235 -1.849 1.00 89.50 69 GLN A CA 1
ATOM 538 C C . GLN A 1 69 ? 8.306 -3.639 -1.254 1.00 89.50 69 GLN A C 1
ATOM 540 O O . GLN A 1 69 ? 7.650 -2.814 -0.617 1.00 89.50 69 GLN A O 1
ATOM 545 N N . ALA A 1 70 ? 7.903 -4.907 -1.390 1.00 91.62 70 ALA A N 1
ATOM 546 C CA . ALA A 1 70 ? 6.675 -5.414 -0.777 1.00 91.62 70 ALA A CA 1
ATOM 547 C C . ALA A 1 70 ? 6.711 -5.316 0.763 1.00 91.62 70 ALA A C 1
ATOM 549 O O . ALA A 1 70 ? 5.728 -4.911 1.382 1.00 91.62 70 ALA A O 1
ATOM 550 N N . ASN A 1 71 ? 7.851 -5.608 1.392 1.00 91.19 71 ASN A N 1
ATOM 551 C CA . ASN A 1 71 ? 8.024 -5.549 2.843 1.00 91.19 71 ASN A CA 1
ATOM 552 C C . ASN A 1 71 ? 8.084 -4.111 3.382 1.00 91.19 71 ASN A C 1
ATOM 554 O O . ASN A 1 71 ? 7.536 -3.850 4.453 1.00 91.19 71 ASN A O 1
ATOM 558 N N . ARG A 1 72 ? 8.656 -3.156 2.635 1.00 89.75 72 ARG A N 1
ATOM 559 C CA . ARG A 1 72 ? 8.599 -1.713 2.946 1.00 89.75 72 ARG A CA 1
ATOM 560 C C . ARG A 1 72 ? 7.155 -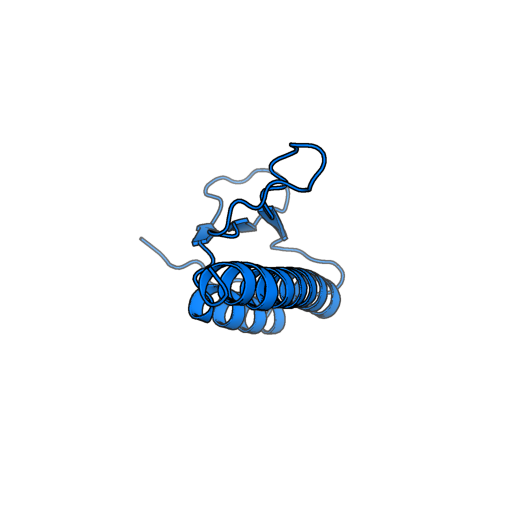1.199 2.921 1.00 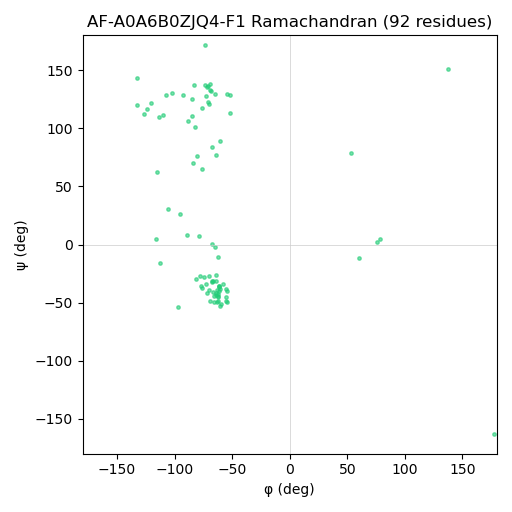89.75 72 ARG A C 1
ATOM 562 O O . ARG A 1 72 ? 6.745 -0.511 3.854 1.00 89.75 72 ARG A O 1
ATOM 569 N N . LEU A 1 73 ? 6.372 -1.591 1.911 1.00 90.50 73 LEU A N 1
ATOM 570 C CA . LEU A 1 73 ? 4.939 -1.279 1.813 1.00 90.50 73 LEU A CA 1
ATOM 571 C C . LEU A 1 73 ? 4.143 -1.896 2.980 1.00 90.50 73 LEU A C 1
ATOM 573 O O . LEU A 1 73 ? 3.426 -1.184 3.679 1.00 90.50 73 LEU A O 1
ATOM 577 N N . ARG A 1 74 ? 4.344 -3.189 3.273 1.00 90.56 74 ARG A N 1
ATOM 578 C CA . ARG A 1 74 ? 3.717 -3.881 4.417 1.00 90.56 74 ARG A CA 1
ATOM 579 C C . ARG A 1 74 ? 4.090 -3.284 5.774 1.00 90.56 74 ARG A C 1
ATOM 581 O O . ARG A 1 74 ? 3.244 -3.217 6.659 1.00 90.56 74 ARG A O 1
ATOM 588 N N . ARG A 1 75 ? 5.342 -2.851 5.966 1.00 88.06 75 ARG A N 1
ATOM 589 C CA . ARG A 1 75 ? 5.779 -2.181 7.204 1.00 88.06 75 ARG A CA 1
ATOM 590 C C . ARG A 1 75 ? 5.089 -0.826 7.366 1.00 88.06 75 ARG A C 1
ATOM 592 O O . ARG A 1 75 ? 4.656 -0.517 8.468 1.00 88.06 75 ARG A O 1
ATOM 599 N N . ALA A 1 76 ? 4.934 -0.058 6.286 1.00 86.06 76 ALA A N 1
ATOM 600 C CA . ALA A 1 76 ? 4.184 1.196 6.317 1.00 86.06 76 ALA A CA 1
ATOM 601 C C . ALA A 1 76 ? 2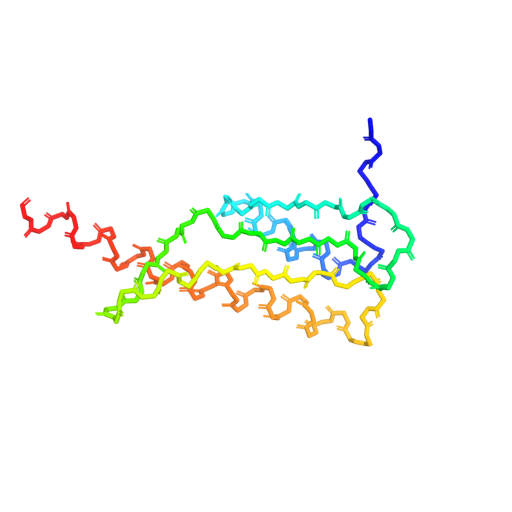.702 0.968 6.679 1.00 86.06 76 ALA A C 1
ATOM 603 O O . ALA A 1 76 ? 2.178 1.669 7.543 1.00 86.06 76 ALA A O 1
ATOM 604 N N . LEU A 1 77 ? 2.070 -0.063 6.104 1.00 85.88 77 LEU A N 1
ATOM 605 C CA . LEU A 1 77 ? 0.703 -0.464 6.446 1.00 85.88 77 LEU A CA 1
ATOM 606 C C . LEU A 1 77 ? 0.561 -0.861 7.926 1.00 85.88 77 LEU A C 1
ATOM 608 O O . LEU A 1 77 ? -0.262 -0.282 8.628 1.00 85.88 77 LEU A O 1
ATOM 612 N N . ARG A 1 78 ? 1.398 -1.780 8.431 1.00 85.06 78 ARG A N 1
ATOM 613 C CA . ARG A 1 78 ? 1.349 -2.210 9.843 1.00 85.06 78 ARG A CA 1
ATOM 614 C C . ARG A 1 78 ? 1.608 -1.066 10.825 1.00 85.06 78 ARG A C 1
ATOM 616 O O . ARG A 1 78 ? 1.006 -1.038 11.893 1.00 85.06 78 ARG A O 1
ATOM 623 N N . ASN A 1 79 ? 2.494 -0.131 10.480 1.00 80.62 79 ASN A N 1
ATOM 624 C CA . ASN A 1 79 ? 2.735 1.057 11.299 1.00 80.62 79 ASN A CA 1
ATOM 625 C C . ASN A 1 79 ? 1.492 1.960 11.346 1.00 80.62 79 ASN A C 1
ATOM 627 O O . ASN A 1 79 ? 1.110 2.386 12.428 1.00 80.62 79 ASN A O 1
ATOM 631 N N . CYS A 1 80 ? 0.837 2.198 10.205 1.00 78.81 80 CYS A N 1
ATOM 632 C CA . CYS A 1 80 ? -0.430 2.932 10.137 1.00 78.81 80 CYS A CA 1
ATOM 633 C C . CYS A 1 80 ? -1.526 2.243 10.970 1.00 78.81 80 CYS A C 1
ATOM 635 O O . CYS A 1 80 ? -2.082 2.870 11.863 1.00 78.81 80 CYS A O 1
ATOM 637 N N . GLN A 1 81 ? -1.757 0.941 10.778 1.00 79.00 81 GLN A N 1
ATOM 638 C CA . GLN A 1 81 ? -2.756 0.171 11.537 1.00 79.00 81 GLN A CA 1
ATOM 639 C C . GLN A 1 81 ? -2.547 0.247 13.060 1.00 79.00 81 GLN A C 1
ATOM 641 O O . GLN A 1 81 ? -3.515 0.364 13.805 1.00 79.00 81 GLN A O 1
ATOM 646 N N . ARG A 1 82 ? -1.291 0.244 13.531 1.00 75.50 82 ARG A N 1
ATOM 647 C CA . ARG A 1 82 ? -0.963 0.432 14.956 1.00 75.50 82 ARG A CA 1
ATOM 648 C C . ARG A 1 82 ? -1.281 1.833 15.485 1.00 75.50 82 ARG A C 1
ATOM 650 O O . ARG A 1 82 ? -1.592 1.951 16.662 1.00 75.50 82 ARG A O 1
ATOM 657 N N . MET A 1 83 ? -1.190 2.870 14.652 1.00 71.62 83 MET A N 1
ATOM 658 C CA . MET A 1 83 ? -1.569 4.234 15.045 1.00 71.62 83 MET A CA 1
ATOM 659 C C . MET A 1 83 ? -3.090 4.407 15.055 1.00 71.62 83 MET A C 1
ATOM 661 O O . MET A 1 83 ? -3.615 5.042 15.962 1.00 71.62 83 MET A O 1
ATOM 665 N N . LEU A 1 84 ? -3.810 3.770 14.126 1.00 69.75 84 LEU A N 1
ATOM 666 C CA . LEU A 1 84 ? -5.279 3.763 14.111 1.00 69.75 84 LEU A CA 1
ATOM 667 C C . LEU A 1 84 ? -5.861 3.079 15.344 1.00 69.75 84 LEU A C 1
ATOM 669 O O . LEU A 1 84 ? -6.649 3.687 16.054 1.00 69.75 84 LEU A O 1
ATOM 673 N N . ALA A 1 85 ? -5.374 1.880 15.672 1.00 66.81 85 ALA A N 1
ATOM 674 C CA . ALA A 1 85 ? -5.759 1.152 16.884 1.00 66.81 85 ALA A CA 1
ATOM 675 C C . ALA A 1 85 ? -5.336 1.844 18.204 1.00 66.81 85 ALA A C 1
ATOM 677 O O . ALA A 1 85 ? -5.624 1.327 19.286 1.00 66.81 85 ALA A O 1
ATOM 678 N N . ARG A 1 86 ? -4.640 2.991 18.126 1.00 61.50 86 ARG A N 1
ATOM 679 C CA . ARG A 1 86 ? -4.444 3.932 19.236 1.00 61.50 86 ARG A CA 1
ATOM 680 C C . ARG A 1 86 ? -5.452 5.085 19.163 1.00 61.50 86 ARG A C 1
ATOM 682 O O . ARG A 1 86 ? -6.169 5.293 20.133 1.00 61.50 86 ARG A O 1
ATOM 689 N N . SER A 1 87 ? -5.542 5.789 18.031 1.00 57.78 87 SER A N 1
ATOM 690 C CA . SER A 1 87 ? -6.472 6.918 17.849 1.00 57.78 87 SER A CA 1
ATOM 691 C C . SER A 1 87 ? -7.942 6.541 18.066 1.00 57.78 87 SER A C 1
ATOM 693 O O . SER A 1 87 ? -8.698 7.343 18.590 1.00 57.78 87 SER A O 1
ATOM 695 N N . GLU A 1 88 ? -8.335 5.318 17.710 1.00 57.81 88 GLU A N 1
ATOM 696 C CA . GLU A 1 88 ? -9.684 4.779 17.931 1.00 57.81 88 GLU A CA 1
ATOM 697 C C . GLU A 1 88 ? -9.988 4.564 19.426 1.00 57.81 88 GLU A C 1
ATOM 699 O O . GLU A 1 88 ? -11.115 4.765 19.862 1.00 57.81 88 GLU A O 1
ATOM 704 N N . LYS A 1 89 ? -8.978 4.226 20.242 1.00 53.53 89 LYS A N 1
ATOM 705 C CA . LYS A 1 89 ? -9.135 4.069 21.699 1.00 53.53 89 LYS A CA 1
ATOM 706 C C . LYS A 1 89 ? -9.226 5.406 22.424 1.00 53.53 89 LYS A C 1
ATOM 708 O O . LYS A 1 89 ? -10.029 5.545 23.335 1.00 53.53 89 LYS A O 1
ATOM 713 N N . GLU A 1 90 ? -8.458 6.394 21.970 1.00 54.44 90 GLU A N 1
ATOM 714 C CA . GLU A 1 90 ? -8.516 7.782 22.458 1.00 54.44 90 GLU A CA 1
ATOM 715 C C . GLU A 1 90 ? -9.840 8.496 22.101 1.00 54.44 90 GLU A C 1
ATOM 717 O O . GLU A 1 90 ? -10.017 9.654 22.463 1.00 54.44 90 GLU A O 1
ATOM 722 N N . GLN A 1 91 ? -10.776 7.815 21.424 1.00 50.25 91 GLN A N 1
ATOM 723 C CA . GLN A 1 91 ? -12.107 8.324 21.075 1.00 50.25 91 GLN A CA 1
ATOM 724 C C . GLN A 1 91 ? -13.273 7.554 21.736 1.00 50.25 91 GLN A C 1
ATOM 726 O O . GLN A 1 91 ? -14.429 7.824 21.422 1.00 50.25 91 GLN A O 1
ATOM 731 N N . ILE A 1 92 ? -12.985 6.583 22.615 1.00 53.19 92 ILE A N 1
ATOM 732 C CA . ILE A 1 92 ? -13.990 5.755 23.323 1.00 53.19 92 ILE A CA 1
ATOM 733 C C . ILE A 1 92 ? -13.998 6.036 24.844 1.00 53.19 92 ILE A C 1
ATOM 735 O O . ILE A 1 92 ? -14.949 5.678 25.532 1.00 53.19 92 ILE A O 1
ATOM 739 N N . ASP A 1 93 ? -12.955 6.691 25.358 1.00 46.66 93 ASP A N 1
ATOM 740 C CA . ASP A 1 93 ? -12.696 6.949 26.786 1.00 46.66 93 ASP A CA 1
ATOM 741 C C . ASP A 1 93 ? -12.959 8.426 27.178 1.00 46.66 93 ASP A C 1
ATOM 743 O O . ASP A 1 93 ? -12.266 8.979 28.031 1.00 46.66 93 ASP A O 1
ATOM 747 N N . GLY A 1 94 ? -13.907 9.101 26.506 1.00 43.47 94 GLY A N 1
ATOM 748 C CA . GLY A 1 94 ? -14.190 10.539 26.665 1.00 43.47 94 GLY A CA 1
ATOM 749 C C . GLY A 1 94 ? -15.625 10.938 26.342 1.00 43.47 94 GLY A C 1
ATOM 750 O O . GLY A 1 94 ? -16.220 10.296 25.449 1.00 43.47 94 GLY A O 1
#

Radius of gyration: 14.96 Å; Cα contacts (8 Å, |Δi|>4): 107; chains: 1; bounding box: 30×30×46 Å